Protein AF-A0A484VW39-F1 (afdb_monomer_lite)

Secondary structure (DSSP, 8-state):
--HHHHHHHH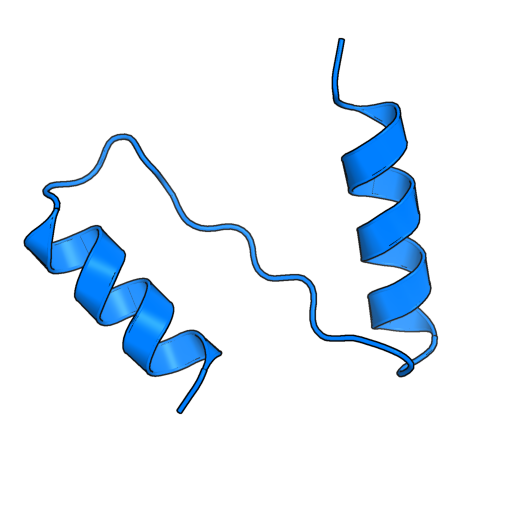HHHHTTSS------TTS-HHHHHHHHHHHH-

Structure (mmCIF, N/CA/C/O backbone):
data_AF-A0A484VW39-F1
#
_entry.id   AF-A0A484VW39-F1
#
loop_
_atom_site.group_PDB
_atom_site.id
_atom_site.type_symbol
_atom_site.label_atom_id
_atom_site.label_alt_id
_atom_site.label_comp_id
_atom_site.label_asym_id
_atom_site.label_entity_id
_atom_site.label_seq_id
_atom_site.pdbx_PDB_ins_code
_atom_site.Cartn_x
_atom_site.Cartn_y
_atom_site.Cartn_z
_atom_site.occupancy
_atom_site.B_iso_or_equiv
_atom_site.auth_seq_id
_atom_site.auth_comp_id
_atom_site.auth_asym_id
_atom_site.auth_atom_id
_atom_site.pdbx_PDB_model_num
ATOM 1 N N . MET A 1 1 ? 5.969 16.133 2.479 1.00 48.66 1 MET A N 1
ATOM 2 C CA . MET A 1 1 ? 4.934 16.459 3.488 1.00 48.66 1 MET A CA 1
ATOM 3 C C . MET A 1 1 ? 3.683 15.589 3.281 1.00 48.66 1 MET A C 1
ATOM 5 O O . MET A 1 1 ? 2.624 16.108 2.973 1.00 48.66 1 MET A O 1
ATOM 9 N N . THR A 1 2 ? 3.794 14.262 3.453 1.00 63.09 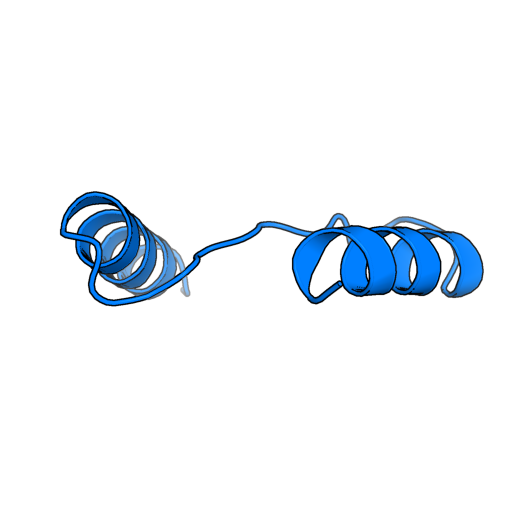2 THR A N 1
ATOM 10 C CA . THR A 1 2 ? 2.670 13.286 3.373 1.00 63.09 2 THR A CA 1
ATOM 11 C C . THR A 1 2 ? 2.622 12.319 4.566 1.00 63.09 2 THR A C 1
ATOM 13 O O . THR A 1 2 ? 1.680 11.545 4.708 1.00 63.09 2 THR A O 1
ATOM 16 N N . ALA A 1 3 ? 3.606 12.399 5.469 1.00 62.78 3 ALA A N 1
ATOM 17 C CA . ALA A 1 3 ? 3.685 11.603 6.691 1.00 62.78 3 ALA A CA 1
ATOM 18 C C . ALA A 1 3 ? 2.418 11.633 7.579 1.00 62.78 3 ALA A C 1
ATOM 20 O O . ALA A 1 3 ? 2.055 10.568 8.080 1.00 62.78 3 ALA A O 1
ATOM 21 N N . PRO A 1 4 ? 1.706 12.770 7.762 1.00 74.25 4 PRO A N 1
ATOM 22 C CA . PRO A 1 4 ? 0.520 12.767 8.621 1.00 74.25 4 PRO A CA 1
ATOM 23 C C . PRO A 1 4 ? -0.656 11.968 8.036 1.00 74.25 4 PRO A C 1
ATOM 25 O O . PRO A 1 4 ? -1.404 11.360 8.795 1.00 74.25 4 PRO A O 1
ATOM 28 N N . LEU A 1 5 ? -0.786 11.888 6.705 1.00 76.19 5 LEU A N 1
ATOM 29 C CA . LEU A 1 5 ? -1.846 11.107 6.051 1.00 76.19 5 LEU A CA 1
ATOM 30 C C . LEU A 1 5 ? -1.601 9.600 6.170 1.00 76.19 5 LEU A C 1
ATOM 32 O O . LEU A 1 5 ? -2.537 8.841 6.391 1.00 76.19 5 LEU A O 1
ATOM 36 N N . ILE A 1 6 ? -0.338 9.170 6.093 1.00 77.44 6 ILE A N 1
ATOM 37 C CA . ILE A 1 6 ? 0.038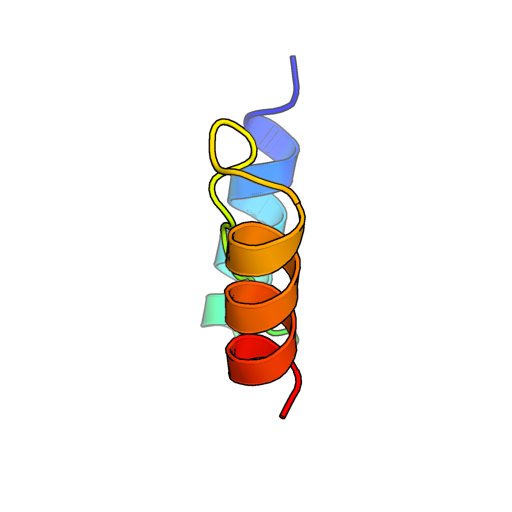 7.763 6.294 1.00 77.44 6 ILE A CA 1
ATOM 38 C C . ILE A 1 6 ? -0.356 7.304 7.701 1.00 77.44 6 ILE A C 1
ATOM 40 O O . ILE A 1 6 ? -0.960 6.250 7.858 1.00 77.44 6 ILE A O 1
ATOM 44 N N . GLY A 1 7 ? -0.058 8.114 8.722 1.00 77.38 7 GLY A N 1
ATOM 45 C CA . GLY A 1 7 ? -0.436 7.802 10.101 1.00 77.38 7 GLY A CA 1
ATOM 46 C C . GLY A 1 7 ? -1.953 7.745 10.316 1.00 77.38 7 GLY A C 1
ATOM 47 O O . GLY A 1 7 ? -2.422 6.914 11.089 1.00 77.38 7 GLY A O 1
ATOM 48 N N . TYR A 1 8 ? -2.716 8.592 9.619 1.00 77.50 8 TYR A N 1
ATOM 49 C CA . TYR A 1 8 ? -4.179 8.586 9.676 1.00 77.50 8 TYR A CA 1
ATOM 50 C C . TYR A 1 8 ? -4.762 7.288 9.095 1.00 77.50 8 TYR A C 1
ATOM 52 O O . TYR A 1 8 ? -5.477 6.577 9.798 1.00 77.50 8 TYR A O 1
ATOM 60 N N . TYR A 1 9 ? -4.365 6.914 7.874 1.00 76.69 9 TYR A N 1
ATOM 61 C CA . TYR A 1 9 ? -4.849 5.687 7.234 1.00 76.69 9 TYR A CA 1
ATOM 62 C C . TYR A 1 9 ? -4.361 4.404 7.921 1.00 76.69 9 TYR A C 1
ATOM 64 O O . TYR A 1 9 ? -5.097 3.420 7.949 1.00 76.69 9 TYR A O 1
ATOM 72 N N . SER A 1 10 ? -3.163 4.405 8.521 1.00 77.00 10 SER A N 1
ATOM 73 C CA . SER A 1 10 ? -2.715 3.288 9.364 1.00 77.00 10 SER A CA 1
ATOM 74 C C . SER A 1 10 ? -3.646 3.081 10.562 1.00 77.00 10 SER A C 1
ATOM 76 O O . SER A 1 10 ? -4.062 1.953 10.806 1.00 77.00 10 SER A O 1
ATOM 78 N N . LYS A 1 11 ? -4.041 4.156 11.260 1.00 80.62 11 LYS A N 1
ATOM 79 C CA . LYS A 1 11 ? -4.970 4.064 12.400 1.00 80.62 11 LYS A CA 1
ATOM 80 C C . LYS A 1 11 ? -6.367 3.613 11.987 1.00 80.62 11 LYS A C 1
ATOM 82 O O . LYS A 1 11 ? -6.992 2.835 12.699 1.00 80.62 11 LYS A O 1
ATOM 87 N N . GLU A 1 12 ? -6.866 4.083 10.846 1.00 77.88 12 GLU A N 1
ATOM 88 C CA . GLU A 1 12 ? -8.152 3.614 10.317 1.00 77.88 12 GLU A CA 1
ATOM 89 C C . GLU A 1 12 ? -8.114 2.132 9.925 1.00 77.88 12 GLU A C 1
ATOM 91 O O . GLU A 1 12 ? -9.121 1.433 10.060 1.00 77.88 12 GLU A O 1
ATOM 96 N N . ALA A 1 13 ? -6.957 1.637 9.475 1.00 78.69 13 ALA A N 1
ATOM 97 C CA . ALA A 1 13 ? -6.777 0.222 9.192 1.00 78.69 13 ALA A CA 1
ATOM 98 C C . ALA A 1 13 ? -6.714 -0.633 10.464 1.00 78.69 13 ALA A C 1
ATOM 100 O O . ALA A 1 13 ? -7.314 -1.705 10.508 1.00 78.69 13 ALA A O 1
ATOM 101 N N . GLU A 1 14 ? -6.064 -0.140 11.523 1.00 74.62 14 GLU A N 1
ATOM 102 C CA . GLU A 1 14 ? -6.083 -0.770 12.853 1.00 74.62 14 GLU A CA 1
ATOM 103 C C . GLU A 1 14 ? -7.492 -0.796 13.462 1.00 74.62 14 GLU A C 1
ATOM 105 O O . GLU A 1 14 ? -7.862 -1.761 14.128 1.00 74.62 14 GLU A O 1
ATOM 110 N N . ALA A 1 15 ? -8.305 0.228 13.188 1.00 80.88 15 ALA A N 1
ATOM 111 C CA . ALA A 1 15 ? -9.707 0.283 13.594 1.00 80.88 15 ALA A CA 1
ATOM 112 C C . ALA A 1 15 ? -10.619 -0.679 12.802 1.00 80.88 15 ALA A C 1
ATOM 114 O O . ALA A 1 15 ? -11.803 -0.783 13.115 1.00 80.88 15 ALA A O 1
ATOM 115 N N . GLY A 1 16 ? -10.096 -1.374 11.783 1.00 73.69 16 GLY A N 1
ATOM 116 C CA . GLY A 1 16 ? -10.851 -2.322 10.959 1.00 73.69 16 GLY A CA 1
ATOM 117 C C . GLY A 1 16 ? -11.772 -1.674 9.922 1.00 73.69 16 GLY A C 1
ATOM 118 O O . GLY A 1 16 ? -12.524 -2.381 9.254 1.00 73.69 16 GLY A O 1
ATOM 119 N N . ASN A 1 17 ? -11.702 -0.350 9.752 1.00 71.31 17 ASN A N 1
ATOM 120 C CA . ASN A 1 17 ? -12.541 0.393 8.808 1.00 71.31 17 ASN A CA 1
ATOM 121 C C . ASN A 1 17 ? -11.992 0.352 7.374 1.00 71.31 17 ASN A C 1
ATOM 123 O O . ASN A 1 17 ? -12.737 0.547 6.417 1.00 71.31 17 ASN A O 1
ATOM 127 N N . THR A 1 18 ? -10.688 0.115 7.208 1.00 73.00 18 THR A N 1
ATOM 128 C CA . THR A 1 18 ? -10.030 0.065 5.897 1.00 73.00 18 THR A CA 1
ATOM 129 C C . THR A 1 18 ? -8.824 -0.876 5.908 1.00 73.0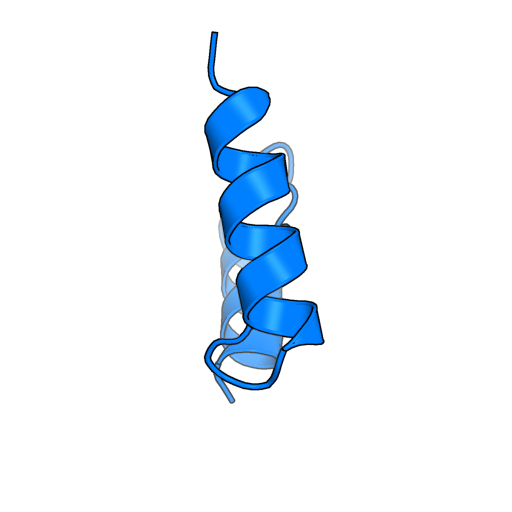0 18 THR A C 1
ATOM 131 O O . THR A 1 18 ? -8.402 -1.356 6.955 1.00 73.00 18 THR A O 1
ATOM 134 N N . LYS A 1 19 ? -8.252 -1.176 4.741 1.00 74.88 19 LYS A N 1
ATOM 135 C CA . LYS A 1 19 ? -6.986 -1.910 4.627 1.00 74.88 19 LYS A CA 1
ATOM 136 C C . LYS A 1 19 ? -5.922 -0.958 4.102 1.00 74.88 19 LYS A C 1
ATOM 138 O O . LYS A 1 19 ? -5.968 -0.549 2.945 1.00 74.88 19 LYS A O 1
ATOM 143 N N . TYR A 1 20 ? -4.952 -0.620 4.946 1.00 80.25 20 TYR A N 1
ATOM 144 C CA . TYR A 1 20 ? -3.773 0.134 4.536 1.00 80.25 20 TYR A CA 1
ATOM 145 C C . TYR A 1 20 ? -2.646 -0.832 4.168 1.00 80.25 20 TYR A C 1
ATOM 147 O O . TYR A 1 20 ? -2.217 -1.639 4.991 1.00 80.25 20 TYR A O 1
ATOM 155 N N . ALA A 1 21 ? -2.148 -0.744 2.936 1.00 79.94 21 ALA A N 1
ATOM 156 C CA . ALA A 1 21 ? -1.022 -1.541 2.476 1.00 79.94 21 ALA A CA 1
ATOM 157 C C . ALA A 1 21 ? 0.016 -0.649 1.800 1.00 79.94 21 ALA A C 1
ATOM 159 O O . ALA A 1 21 ? -0.298 0.159 0.926 1.00 79.94 21 ALA A O 1
ATOM 160 N N . LYS A 1 22 ? 1.273 -0.801 2.214 1.00 81.19 22 LYS A N 1
ATOM 161 C CA . LYS A 1 22 ? 2.395 -0.062 1.641 1.00 81.19 22 LYS A CA 1
ATOM 162 C C . LYS A 1 22 ? 3.028 -0.899 0.534 1.00 81.19 22 LYS A C 1
ATOM 164 O O . LYS A 1 22 ? 3.497 -2.002 0.798 1.00 81.19 22 LYS A O 1
ATOM 169 N N . VAL A 1 23 ? 3.066 -0.361 -0.682 1.00 82.00 23 VAL A N 1
ATOM 170 C CA . VAL A 1 23 ? 3.739 -0.986 -1.829 1.00 82.00 23 VAL A CA 1
ATOM 171 C C . VAL A 1 23 ? 5.033 -0.239 -2.120 1.00 82.00 23 VAL A C 1
ATOM 173 O O . VAL A 1 23 ? 5.083 0.989 -2.033 1.00 82.00 23 VAL A 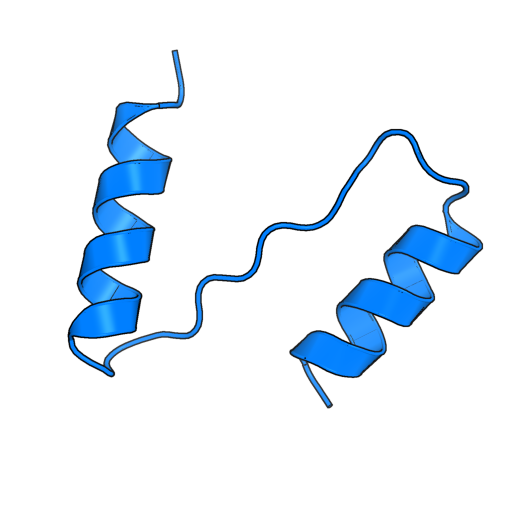O 1
ATOM 176 N N . ASP A 1 24 ? 6.092 -0.980 -2.432 1.00 81.69 24 ASP A N 1
ATOM 177 C CA . ASP A 1 24 ? 7.382 -0.396 -2.782 1.00 81.69 24 ASP A CA 1
ATOM 178 C C . ASP A 1 24 ? 7.401 0.024 -4.257 1.00 81.69 24 ASP A C 1
ATOM 180 O O . ASP A 1 24 ? 7.372 -0.822 -5.148 1.00 81.69 24 ASP A O 1
ATOM 184 N N . GLY A 1 25 ? 7.432 1.334 -4.511 1.00 79.81 25 GLY A N 1
ATOM 185 C CA . GLY A 1 25 ? 7.402 1.904 -5.860 1.00 79.81 25 GLY A CA 1
ATOM 186 C C . GLY A 1 25 ? 8.754 1.953 -6.578 1.00 79.81 25 GLY A C 1
ATOM 187 O O . GLY A 1 25 ? 8.806 2.427 -7.707 1.00 79.81 25 GLY A O 1
ATOM 188 N N . THR A 1 26 ? 9.846 1.502 -5.949 1.00 88.19 26 THR A N 1
ATOM 189 C CA . THR A 1 26 ? 11.173 1.446 -6.596 1.00 88.19 26 THR A CA 1
ATOM 190 C C . THR A 1 26 ? 11.361 0.187 -7.440 1.00 88.19 26 THR A C 1
ATOM 192 O O . THR A 1 26 ? 12.291 0.096 -8.241 1.00 88.19 26 THR A O 1
ATOM 195 N N . LYS A 1 27 ? 10.461 -0.785 -7.275 1.00 86.31 27 LYS A N 1
ATOM 196 C CA . LYS A 1 27 ? 10.460 -2.054 -7.995 1.00 86.31 27 LYS A CA 1
ATOM 197 C C . LYS A 1 27 ? 9.934 -1.915 -9.430 1.00 86.31 27 LYS A C 1
ATOM 199 O O . LYS A 1 27 ? 9.174 -0.992 -9.727 1.00 86.31 27 LYS A O 1
ATOM 204 N N . PRO A 1 28 ? 10.265 -2.869 -10.322 1.00 92.12 28 PRO A N 1
ATOM 205 C CA . PRO A 1 28 ? 9.657 -2.963 -11.643 1.00 92.12 28 PRO A CA 1
ATOM 206 C C . PRO A 1 28 ? 8.126 -2.977 -11.570 1.00 92.12 28 PRO A C 1
ATOM 208 O O . PRO A 1 28 ? 7.542 -3.621 -10.698 1.00 92.12 28 PRO A O 1
ATOM 211 N N . VAL A 1 29 ? 7.467 -2.335 -12.539 1.00 88.56 29 VAL A N 1
ATOM 212 C CA . VAL A 1 29 ? 5.996 -2.208 -12.596 1.00 88.56 29 VAL A CA 1
ATOM 213 C C . VAL A 1 29 ? 5.290 -3.565 -12.485 1.00 88.56 29 VAL A C 1
ATOM 215 O O . VAL A 1 29 ? 4.234 -3.665 -11.865 1.00 88.56 29 VAL A O 1
ATOM 218 N N . ALA A 1 30 ? 5.891 -4.625 -13.032 1.00 90.25 30 ALA A N 1
ATOM 219 C CA . ALA A 1 30 ? 5.376 -5.987 -12.927 1.00 90.25 30 ALA A CA 1
ATOM 220 C C . ALA A 1 30 ? 5.350 -6.513 -11.477 1.00 90.25 30 ALA A C 1
ATOM 222 O O . ALA A 1 30 ? 4.364 -7.118 -11.064 1.00 90.25 30 ALA A O 1
ATOM 223 N N . GLU A 1 31 ? 6.389 -6.243 -10.681 1.00 86.44 31 GLU A N 1
ATOM 224 C CA . GLU A 1 31 ? 6.431 -6.618 -9.261 1.00 86.44 31 GLU A CA 1
ATOM 225 C C . GLU A 1 31 ? 5.471 -5.773 -8.419 1.00 86.44 31 GLU A C 1
ATOM 227 O O . GLU A 1 31 ? 4.803 -6.299 -7.530 1.00 86.44 31 GLU A O 1
ATOM 232 N N . VAL A 1 32 ? 5.368 -4.473 -8.716 1.00 87.56 32 VAL A N 1
ATOM 233 C CA . VAL A 1 32 ? 4.416 -3.564 -8.055 1.00 87.56 32 VAL A CA 1
ATOM 234 C C . VAL A 1 32 ? 2.982 -4.030 -8.301 1.00 87.56 32 VAL A C 1
ATOM 236 O O . VAL A 1 32 ? 2.185 -4.100 -7.367 1.00 87.56 32 VAL A O 1
ATOM 239 N N . ARG A 1 33 ? 2.665 -4.414 -9.542 1.00 87.88 33 ARG A N 1
ATOM 240 C CA . ARG A 1 33 ? 1.365 -4.981 -9.909 1.00 87.88 33 ARG A CA 1
ATOM 241 C C . ARG A 1 33 ? 1.082 -6.286 -9.167 1.00 87.88 33 ARG A C 1
ATOM 243 O O . ARG A 1 33 ? 0.017 -6.399 -8.574 1.00 87.88 33 ARG A O 1
ATOM 250 N N . ALA A 1 34 ? 2.029 -7.224 -9.141 1.00 89.38 34 ALA A N 1
ATOM 251 C CA . ALA A 1 34 ? 1.853 -8.493 -8.431 1.00 89.38 34 ALA A CA 1
ATOM 252 C C . ALA A 1 34 ? 1.640 -8.288 -6.918 1.00 89.38 34 ALA A C 1
ATOM 254 O O . ALA A 1 34 ? 0.832 -8.974 -6.291 1.00 89.38 34 ALA A O 1
ATOM 255 N N . ALA A 1 35 ? 2.333 -7.312 -6.320 1.00 85.25 35 ALA A N 1
ATOM 256 C CA . ALA A 1 35 ? 2.129 -6.940 -4.924 1.00 85.25 35 ALA A CA 1
ATOM 257 C C . ALA A 1 35 ? 0.726 -6.357 -4.682 1.00 85.25 35 ALA A C 1
ATOM 259 O O . ALA A 1 35 ? 0.077 -6.729 -3.708 1.00 85.25 35 ALA A O 1
ATOM 260 N N . LEU A 1 36 ? 0.241 -5.488 -5.577 1.00 85.69 36 LEU A N 1
ATOM 261 C CA . LEU A 1 36 ? -1.114 -4.932 -5.516 1.00 85.69 36 LEU A CA 1
ATOM 262 C C . LEU A 1 36 ? -2.192 -6.010 -5.688 1.00 85.69 36 LEU A C 1
ATOM 264 O O . LEU A 1 36 ? -3.155 -6.021 -4.926 1.00 85.69 36 LEU A O 1
ATOM 268 N N . GLU A 1 37 ? -2.010 -6.942 -6.626 1.00 88.75 37 GLU A N 1
ATOM 269 C CA . GLU A 1 37 ? -2.920 -8.079 -6.837 1.00 88.75 37 GLU A CA 1
ATOM 270 C C . GLU A 1 37 ? -3.013 -8.962 -5.584 1.00 88.75 37 GLU A C 1
ATOM 272 O O . GLU A 1 37 ? -4.101 -9.395 -5.226 1.00 88.75 37 GLU A O 1
ATOM 277 N N . LYS A 1 38 ? -1.912 -9.157 -4.848 1.00 85.75 38 LYS A N 1
ATOM 278 C CA . LYS A 1 38 ? -1.921 -9.894 -3.572 1.00 85.75 38 LYS A CA 1
ATOM 2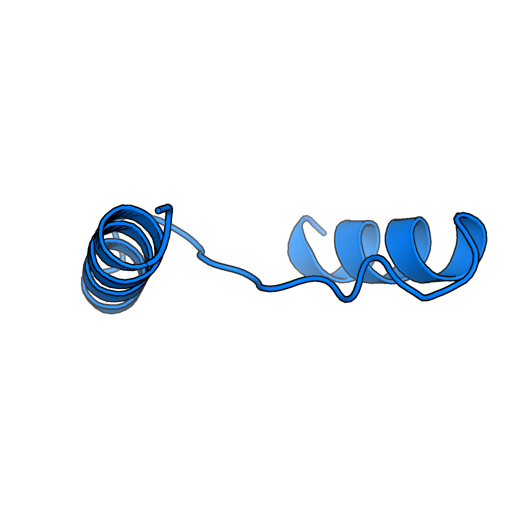79 C C . LYS A 1 38 ? -2.621 -9.146 -2.429 1.00 85.75 38 LYS A C 1
ATOM 281 O O . LYS A 1 38 ? -3.100 -9.775 -1.493 1.00 85.75 38 LYS A O 1
ATOM 286 N N . ILE A 1 39 ? -2.617 -7.814 -2.455 1.00 83.56 39 ILE A N 1
ATOM 287 C CA . ILE A 1 39 ? -3.227 -6.972 -1.413 1.00 83.56 39 ILE A CA 1
ATOM 288 C C . ILE A 1 39 ? -4.741 -6.841 -1.620 1.00 83.56 39 ILE A C 1
ATOM 290 O O . ILE A 1 39 ? -5.494 -6.781 -0.646 1.00 83.56 39 ILE A O 1
ATOM 294 N N . LEU A 1 40 ? -5.164 -6.736 -2.880 1.00 81.81 40 LEU A N 1
ATOM 295 C CA . LEU A 1 40 ? -6.555 -6.516 -3.281 1.00 81.81 40 LEU A CA 1
ATOM 296 C C . LEU A 1 40 ? -7.312 -7.818 -3.596 1.00 81.81 40 LEU A C 1
ATOM 298 O O . LEU A 1 40 ? -8.533 -7.764 -3.730 1.00 81.81 40 LEU A O 1
ATOM 302 N N . GLY A 1 41 ? -6.597 -8.938 -3.737 1.00 64.69 41 GLY A N 1
ATOM 303 C CA . GLY A 1 41 ? -7.136 -10.279 -3.991 1.00 64.69 41 GLY A CA 1
ATOM 304 C C . GLY A 1 41 ? -7.655 -10.985 -2.748 1.00 64.69 41 GLY A C 1
ATOM 305 O O . GLY A 1 41 ? -7.006 -10.881 -1.681 1.00 64.69 41 GLY A O 1
#

Sequence (41 aa):
MTAPLIGYYSKEAEAGNTKYAKVDGTKPVAEVRAALEKILG

Organism: Escherichia coli (NCBI:txid562)

pLDDT: mean 79.36, std 8.51, range [48.66, 92.12]

Foldseek 3Di:
DCVVVLVVVVVCVVVVNDPDDDADPVDDPVVSVVVVVVRVD

Radius of gyration: 11.95 Å; chains: 1; bounding box: 24×27×26 Å